Protein AF-A0A962P5U6-F1 (afdb_monomer_lite)

Sequence (66 aa):
MSRRAKKVKATSILPMAAAGGFLIGLGLGALMGSALVATLVGVVAGCALGYTIDRRNGVSYGRKPH

Structure (mmCIF, N/CA/C/O backbone):
data_AF-A0A962P5U6-F1
#
_entry.id   AF-A0A962P5U6-F1
#
loop_
_atom_site.group_PDB
_atom_site.id
_atom_site.type_symbol
_atom_site.label_atom_id
_atom_site.label_alt_id
_atom_site.label_comp_id
_atom_site.label_asym_id
_atom_site.label_entity_id
_atom_site.label_seq_id
_atom_site.pdbx_PDB_ins_code
_atom_site.Cartn_x
_atom_site.Cartn_y
_atom_site.Cartn_z
_atom_site.occupancy
_atom_site.B_iso_or_equiv
_atom_site.auth_seq_id
_atom_site.auth_comp_id
_atom_site.auth_asym_id
_atom_site.auth_atom_id
_atom_site.pdbx_PDB_model_num
ATOM 1 N N . MET A 1 1 ? -13.269 -6.786 36.330 1.00 35.34 1 MET A N 1
ATOM 2 C CA . MET A 1 1 ? -12.160 -6.480 35.396 1.00 35.34 1 MET A CA 1
ATOM 3 C C . MET A 1 1 ? -12.553 -5.257 34.569 1.00 35.34 1 MET A C 1
ATOM 5 O O . MET A 1 1 ? -13.404 -5.356 33.695 1.00 35.34 1 MET A O 1
ATOM 9 N N . SER A 1 2 ? -12.040 -4.077 34.927 1.00 40.62 2 SER A N 1
ATOM 10 C CA . SER A 1 2 ? -12.348 -2.810 34.251 1.00 40.62 2 SER A CA 1
ATOM 11 C C . SER A 1 2 ? -11.785 -2.845 32.828 1.00 40.62 2 SER A C 1
ATOM 13 O O . SER A 1 2 ? -10.567 -2.816 32.642 1.00 40.62 2 SER A O 1
ATOM 15 N N . ARG A 1 3 ? -12.656 -2.930 31.812 1.00 47.25 3 ARG A N 1
ATOM 16 C CA . ARG A 1 3 ? -12.284 -2.625 30.425 1.00 47.25 3 ARG A CA 1
ATOM 17 C C . ARG A 1 3 ? -12.005 -1.128 30.370 1.00 47.25 3 ARG A C 1
ATOM 19 O O . ARG A 1 3 ? -12.887 -0.339 30.045 1.00 47.25 3 ARG A O 1
ATOM 26 N N . ARG A 1 4 ? -10.779 -0.730 30.722 1.00 42.44 4 ARG A N 1
ATOM 27 C CA . ARG A 1 4 ? -10.233 0.575 30.349 1.00 42.44 4 ARG A CA 1
ATOM 28 C C . ARG A 1 4 ? -10.296 0.629 28.827 1.00 42.44 4 ARG A C 1
ATOM 30 O O . ARG A 1 4 ? -9.407 0.117 28.153 1.00 42.44 4 ARG A O 1
ATOM 37 N N . ALA A 1 5 ? -11.378 1.194 28.296 1.00 51.06 5 ALA A N 1
ATOM 38 C CA . ALA A 1 5 ? -11.441 1.666 26.930 1.00 51.06 5 ALA A CA 1
ATOM 39 C C . ALA A 1 5 ? -10.261 2.624 26.787 1.00 51.06 5 ALA A C 1
ATOM 41 O O . ALA A 1 5 ? -10.273 3.740 27.310 1.00 51.06 5 ALA A O 1
ATOM 42 N N . LYS A 1 6 ? -9.169 2.114 26.215 1.00 43.94 6 LYS A N 1
ATOM 43 C CA . LYS A 1 6 ? -7.954 2.870 25.962 1.00 43.94 6 LYS A CA 1
ATOM 44 C C . LYS A 1 6 ? -8.420 4.091 25.167 1.00 43.94 6 LYS A C 1
ATOM 46 O O . LYS A 1 6 ? -8.851 3.939 24.030 1.00 43.94 6 LYS A O 1
ATOM 51 N N . LYS A 1 7 ? -8.353 5.293 25.752 1.00 46.41 7 LYS A N 1
ATOM 52 C CA . LYS A 1 7 ? -8.494 6.579 25.042 1.00 46.41 7 LYS A CA 1
ATOM 53 C C . LYS A 1 7 ? -7.301 6.794 24.095 1.00 46.41 7 LYS A C 1
ATOM 55 O O . LYS A 1 7 ? -6.718 7.869 24.044 1.00 46.41 7 LYS A O 1
ATOM 60 N N . VAL A 1 8 ? -6.866 5.755 23.390 1.00 49.88 8 VAL A N 1
ATOM 61 C CA . VAL A 1 8 ? -5.928 5.903 22.288 1.00 49.88 8 VAL A CA 1
ATOM 62 C C . VAL A 1 8 ? -6.808 6.389 21.156 1.00 49.88 8 VAL A C 1
ATOM 64 O O . VAL A 1 8 ? -7.715 5.670 20.740 1.00 49.88 8 VAL A O 1
ATOM 67 N N . LYS A 1 9 ? -6.617 7.648 20.738 1.00 49.00 9 LYS A N 1
ATOM 68 C CA . LYS A 1 9 ? -7.187 8.140 19.479 1.00 49.00 9 LYS A CA 1
ATOM 69 C C . LYS A 1 9 ? -6.973 7.032 18.455 1.00 49.00 9 LYS A C 1
ATOM 71 O O . LYS A 1 9 ? -5.856 6.536 18.350 1.00 49.00 9 LYS A O 1
ATOM 76 N N . ALA A 1 10 ? -8.038 6.594 17.796 1.00 56.94 10 ALA A N 1
ATOM 77 C CA . ALA A 1 10 ? -7.956 5.555 16.787 1.00 56.94 10 ALA A CA 1
ATOM 78 C C . ALA A 1 10 ? -7.104 6.120 15.633 1.00 56.94 10 ALA A C 1
ATOM 80 O O . ALA A 1 10 ? -7.607 6.833 14.769 1.00 56.94 10 ALA A O 1
ATOM 81 N N . THR A 1 11 ? -5.783 5.947 15.720 1.00 64.19 11 THR A N 1
ATOM 82 C CA . THR A 1 11 ? -4.829 6.480 14.752 1.00 64.19 11 THR A CA 1
ATOM 83 C C . THR A 1 11 ? -4.912 5.580 13.541 1.00 64.19 11 THR A C 1
ATOM 85 O O . THR A 1 11 ? -4.503 4.424 13.607 1.00 64.19 11 THR A O 1
ATOM 88 N N . SER A 1 12 ? -5.488 6.101 12.464 1.00 70.06 12 SER A N 1
ATOM 89 C CA . SER A 1 12 ? -5.553 5.378 11.203 1.00 70.06 12 SER A CA 1
ATOM 90 C C . SER A 1 12 ? -4.143 5.149 10.659 1.00 70.06 12 SER A C 1
ATOM 92 O O . SER A 1 12 ? -3.375 6.092 10.472 1.00 70.06 12 SER A O 1
ATOM 94 N N . ILE A 1 13 ? -3.826 3.890 10.395 1.00 82.31 13 ILE A N 1
ATOM 95 C CA . ILE A 1 13 ? -2.610 3.409 9.746 1.00 82.31 13 ILE A CA 1
ATOM 96 C C . ILE A 1 13 ? -2.812 3.342 8.223 1.00 82.31 13 ILE A C 1
ATOM 98 O O . ILE A 1 13 ? -1.838 3.327 7.482 1.00 82.31 13 ILE A O 1
ATOM 102 N N . LEU A 1 14 ? -4.050 3.397 7.727 1.00 84.00 14 LEU A N 1
ATOM 103 C CA . LEU A 1 14 ? -4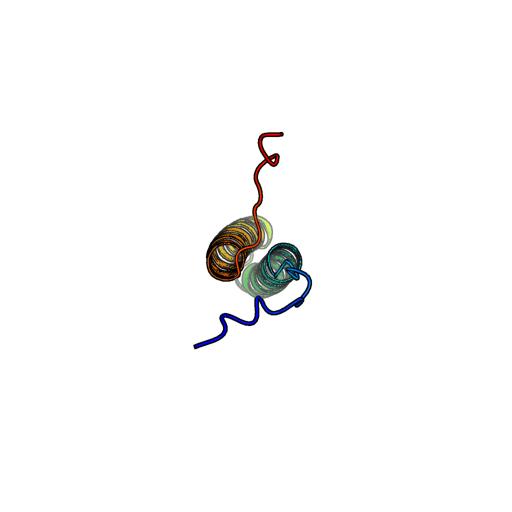.407 3.414 6.307 1.00 84.00 14 LEU A CA 1
ATOM 104 C C . LEU A 1 14 ? -3.624 4.424 5.453 1.00 84.00 14 LEU A C 1
ATOM 106 O O . LEU A 1 14 ? -3.054 3.987 4.455 1.00 84.00 14 LEU A O 1
ATOM 110 N N . PRO A 1 15 ? -3.511 5.723 5.801 1.00 83.62 15 PRO A N 1
ATOM 111 C CA . PRO A 1 15 ? -2.713 6.652 5.000 1.00 83.62 15 PRO A CA 1
ATOM 112 C C . PRO A 1 15 ? -1.220 6.292 5.006 1.00 83.62 15 PRO A C 1
ATOM 114 O O . PRO A 1 15 ? -0.552 6.436 3.986 1.00 83.62 15 PRO A O 1
ATOM 117 N N . MET A 1 16 ? -0.703 5.762 6.119 1.00 87.94 16 MET A N 1
ATOM 118 C CA . MET A 1 16 ? 0.682 5.284 6.219 1.00 87.94 16 MET A CA 1
ATOM 119 C C . MET A 1 16 ? 0.921 4.030 5.375 1.00 87.94 16 MET A C 1
ATOM 121 O O . MET A 1 16 ? 1.912 3.950 4.656 1.00 87.94 16 MET A O 1
ATOM 125 N N . ALA A 1 17 ? 0.002 3.069 5.411 1.00 87.62 17 ALA A N 1
ATOM 126 C CA . ALA A 1 17 ? 0.086 1.843 4.629 1.00 87.62 17 ALA A CA 1
ATOM 127 C C . ALA A 1 17 ? -0.085 2.114 3.125 1.00 87.62 17 ALA A C 1
ATOM 129 O O . ALA A 1 17 ? 0.614 1.511 2.316 1.00 87.62 17 ALA A O 1
ATOM 130 N N . ALA A 1 18 ? -0.947 3.063 2.746 1.00 87.06 18 ALA A N 1
ATOM 131 C CA . ALA A 1 18 ? -1.090 3.523 1.367 1.00 87.06 18 ALA A CA 1
ATOM 132 C C . ALA A 1 18 ? 0.186 4.217 0.862 1.00 87.06 18 ALA A C 1
ATOM 134 O O . ALA A 1 18 ? 0.654 3.913 -0.233 1.00 87.06 18 ALA A O 1
ATOM 135 N N . ALA A 1 19 ? 0.786 5.096 1.673 1.00 89.38 19 ALA A N 1
ATOM 136 C CA . ALA A 1 19 ? 2.056 5.745 1.345 1.00 89.38 19 ALA A CA 1
ATOM 137 C C . ALA A 1 19 ? 3.210 4.733 1.244 1.00 89.38 19 ALA A C 1
ATOM 139 O O . ALA A 1 19 ? 4.000 4.790 0.305 1.00 89.38 19 ALA A O 1
ATOM 140 N N . GLY A 1 20 ? 3.277 3.762 2.160 1.00 89.44 20 GLY A N 1
ATOM 141 C CA . GLY A 1 20 ? 4.243 2.664 2.094 1.00 89.44 20 GLY A CA 1
ATOM 142 C C . GLY A 1 20 ? 4.067 1.818 0.831 1.00 89.44 20 GLY A C 1
ATOM 143 O O . GLY A 1 20 ? 5.036 1.557 0.125 1.00 89.44 20 GLY A O 1
ATOM 144 N N . GLY A 1 21 ? 2.825 1.463 0.495 1.00 88.69 21 GLY A N 1
ATOM 145 C CA . GLY A 1 21 ? 2.485 0.751 -0.736 1.00 88.69 21 GLY A CA 1
ATOM 146 C C . GLY A 1 21 ? 2.854 1.522 -2.006 1.00 88.69 21 GLY A C 1
ATOM 147 O O . GLY A 1 21 ? 3.383 0.932 -2.944 1.00 88.69 21 GLY A O 1
ATOM 148 N N . PHE A 1 22 ? 2.648 2.842 -2.015 1.00 90.62 22 PHE A N 1
ATOM 149 C CA . PHE A 1 22 ? 3.074 3.725 -3.102 1.00 90.62 22 PHE A CA 1
ATOM 1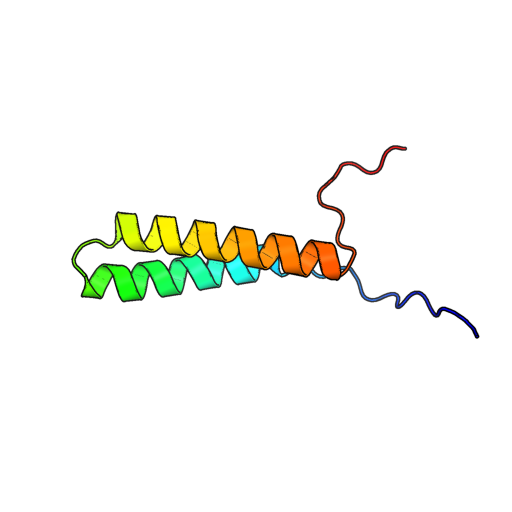50 C C . PHE A 1 22 ? 4.594 3.724 -3.275 1.00 90.62 22 PHE A C 1
ATOM 152 O O . PHE A 1 22 ? 5.082 3.482 -4.373 1.00 90.62 22 PHE A O 1
ATOM 159 N N . LEU A 1 23 ? 5.349 3.953 -2.198 1.00 91.31 23 LEU A N 1
ATOM 160 C CA . LEU A 1 23 ? 6.811 4.027 -2.255 1.00 91.31 23 LEU A CA 1
ATOM 161 C C . LEU A 1 23 ? 7.439 2.687 -2.654 1.00 91.31 23 LEU A C 1
ATOM 163 O O . LEU A 1 23 ? 8.335 2.656 -3.497 1.00 91.31 23 LEU A O 1
ATOM 167 N N . ILE A 1 24 ? 6.942 1.580 -2.094 1.00 89.81 24 ILE A N 1
ATOM 168 C CA . ILE A 1 24 ? 7.400 0.231 -2.447 1.00 89.81 24 ILE A CA 1
ATOM 169 C C . ILE A 1 24 ? 7.044 -0.082 -3.900 1.00 89.81 24 ILE A C 1
ATOM 171 O O . ILE A 1 24 ? 7.896 -0.556 -4.645 1.00 89.81 24 ILE A O 1
ATOM 175 N N . GLY A 1 25 ? 5.811 0.202 -4.321 1.00 88.50 25 GLY A N 1
ATOM 176 C CA . GLY A 1 25 ? 5.365 -0.055 -5.685 1.00 88.50 25 GLY A CA 1
ATOM 177 C C . GLY A 1 25 ? 6.099 0.794 -6.726 1.00 88.50 25 GLY A C 1
ATOM 178 O O . GLY A 1 25 ? 6.407 0.295 -7.805 1.00 88.50 25 GLY A O 1
ATOM 179 N N . LEU A 1 26 ? 6.461 2.032 -6.387 1.00 88.94 26 LEU A N 1
ATOM 180 C CA . LEU A 1 26 ? 7.248 2.910 -7.249 1.00 88.94 26 LEU A CA 1
ATOM 181 C C . LEU A 1 26 ? 8.710 2.457 -7.334 1.00 88.94 26 LEU A C 1
ATOM 183 O O . LEU A 1 26 ? 9.256 2.377 -8.431 1.00 88.94 26 LEU A O 1
ATOM 187 N N . GLY A 1 27 ? 9.324 2.087 -6.205 1.00 88.56 27 GLY A N 1
ATOM 188 C CA . GLY A 1 27 ? 10.686 1.548 -6.174 1.00 88.56 27 GLY A CA 1
ATOM 189 C C . GLY A 1 27 ? 10.809 0.212 -6.913 1.00 88.56 27 GLY A C 1
ATOM 190 O O . GLY A 1 27 ? 11.666 0.052 -7.781 1.00 88.56 27 GLY A O 1
ATOM 191 N N . LEU A 1 28 ? 9.909 -0.732 -6.631 1.00 86.94 28 LEU A N 1
ATOM 192 C CA . LEU A 1 28 ? 9.868 -2.037 -7.295 1.00 86.94 28 LEU A CA 1
ATOM 193 C C . LEU A 1 28 ? 9.492 -1.902 -8.778 1.00 86.94 28 LEU A C 1
ATOM 195 O O . LEU A 1 28 ? 10.040 -2.581 -9.643 1.00 86.94 28 LEU A O 1
ATOM 199 N N . GLY A 1 29 ? 8.578 -0.988 -9.088 1.00 86.50 29 GLY A N 1
ATOM 200 C CA . GLY A 1 29 ? 8.124 -0.727 -10.442 1.00 86.50 29 GLY A CA 1
ATOM 201 C C . GLY A 1 29 ? 9.166 -0.062 -11.334 1.00 86.50 29 GLY A C 1
ATOM 202 O O . GLY A 1 29 ? 9.236 -0.385 -12.520 1.00 86.50 29 GLY A O 1
ATOM 203 N N . ALA A 1 30 ? 10.002 0.816 -10.774 1.00 87.56 30 ALA A N 1
ATOM 204 C CA . ALA A 1 30 ? 11.157 1.376 -11.471 1.00 87.56 30 ALA A CA 1
ATOM 205 C C . ALA A 1 30 ? 12.169 0.282 -11.856 1.00 87.56 30 ALA A C 1
ATOM 207 O O . ALA A 1 30 ? 12.716 0.321 -12.954 1.00 87.56 30 ALA A O 1
ATOM 208 N N . LEU A 1 31 ? 12.355 -0.730 -10.998 1.00 88.25 31 LEU A N 1
ATOM 209 C CA . LEU A 1 31 ? 13.227 -1.880 -11.273 1.00 88.25 31 LEU A CA 1
ATOM 210 C C . LEU A 1 31 ? 12.647 -2.829 -12.336 1.00 88.25 31 LEU A C 1
ATOM 212 O O . LEU A 1 31 ? 13.392 -3.370 -13.145 1.00 88.25 31 LEU A O 1
ATOM 216 N N . MET A 1 32 ? 11.325 -3.020 -12.361 1.00 85.56 32 MET A N 1
ATOM 217 C CA . MET A 1 32 ? 10.644 -3.902 -13.325 1.00 85.56 32 MET A CA 1
ATOM 218 C C . MET A 1 32 ? 10.334 -3.233 -14.678 1.00 85.56 32 MET A C 1
ATOM 220 O O . MET A 1 32 ? 9.717 -3.858 -15.539 1.00 85.56 32 MET A O 1
ATOM 224 N N . GLY A 1 33 ? 10.676 -1.953 -14.865 1.00 87.06 33 GLY A N 1
ATOM 225 C CA . GLY A 1 33 ? 10.301 -1.182 -16.061 1.00 87.06 33 GLY A CA 1
ATOM 226 C C . GLY A 1 33 ? 8.791 -0.928 -16.195 1.00 87.06 3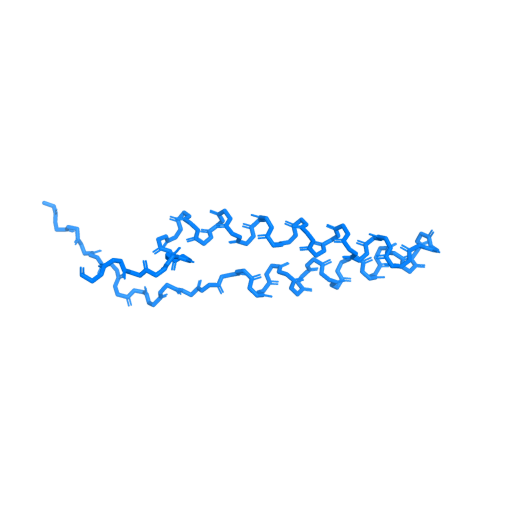3 GLY A C 1
ATOM 227 O O . GLY A 1 33 ? 8.326 -0.464 -17.230 1.00 87.06 33 GLY A O 1
ATOM 228 N N . SER A 1 34 ? 8.016 -1.228 -15.149 1.00 84.44 34 SER A N 1
ATOM 229 C CA . SER A 1 34 ? 6.552 -1.129 -15.104 1.00 84.44 34 SER A CA 1
ATOM 230 C C . SER A 1 34 ? 6.105 -0.382 -13.847 1.00 84.44 34 SER A C 1
ATOM 232 O O . SER A 1 34 ? 5.326 -0.884 -13.032 1.00 84.44 34 SER A O 1
ATOM 234 N N . ALA A 1 35 ? 6.614 0.846 -13.696 1.00 83.06 35 ALA A N 1
ATOM 235 C CA . ALA A 1 35 ? 6.386 1.709 -12.537 1.00 83.06 35 ALA A CA 1
ATOM 236 C C . ALA A 1 35 ? 4.900 1.893 -12.218 1.00 83.06 35 ALA A C 1
ATOM 238 O O . ALA A 1 35 ? 4.482 1.748 -11.073 1.00 83.06 35 ALA A O 1
ATOM 239 N N . LEU A 1 36 ? 4.087 2.146 -13.240 1.00 87.00 36 LEU A N 1
ATOM 240 C CA . LEU A 1 36 ? 2.672 2.475 -13.082 1.00 87.00 36 LEU A CA 1
ATOM 241 C C . LEU A 1 36 ? 1.862 1.297 -12.514 1.00 87.00 36 LEU A C 1
ATOM 243 O O . LEU A 1 36 ? 1.089 1.468 -11.572 1.00 87.00 36 LEU A O 1
ATOM 247 N N . VAL A 1 37 ? 2.095 0.089 -13.035 1.00 88.69 37 VAL A N 1
ATOM 248 C CA . VAL A 1 37 ? 1.382 -1.128 -12.620 1.00 88.69 37 VAL A CA 1
ATOM 249 C C . VAL A 1 37 ? 1.804 -1.554 -11.217 1.00 88.69 37 VAL A C 1
ATOM 251 O O . VAL A 1 37 ? 0.952 -1.794 -10.365 1.00 88.69 37 VAL A O 1
ATOM 254 N N . ALA A 1 38 ? 3.108 -1.591 -10.941 1.00 88.06 38 ALA A N 1
ATOM 255 C CA . ALA A 1 38 ? 3.609 -1.974 -9.624 1.00 88.06 38 ALA A CA 1
ATOM 256 C C . ALA A 1 38 ? 3.202 -0.967 -8.534 1.00 88.06 38 ALA A C 1
ATOM 258 O O . ALA A 1 38 ? 2.863 -1.373 -7.424 1.00 88.06 38 ALA A O 1
ATOM 259 N N . THR A 1 39 ? 3.150 0.332 -8.856 1.00 89.50 39 THR A N 1
ATOM 260 C CA . THR A 1 39 ? 2.663 1.366 -7.930 1.00 89.50 39 THR A CA 1
ATOM 261 C C . THR A 1 39 ? 1.177 1.194 -7.634 1.00 89.50 39 THR A C 1
ATOM 263 O O . THR A 1 39 ? 0.789 1.213 -6.469 1.00 89.50 39 THR A O 1
ATOM 266 N N . LEU A 1 40 ? 0.344 0.958 -8.654 1.00 90.38 40 LEU A N 1
ATOM 267 C CA . LEU A 1 40 ? -1.085 0.683 -8.462 1.00 90.38 40 LEU A CA 1
ATOM 268 C C . LEU A 1 40 ? -1.315 -0.540 -7.569 1.00 90.38 40 LEU A C 1
ATOM 270 O O . LEU A 1 40 ? -2.082 -0.468 -6.609 1.00 90.38 40 LEU A O 1
ATOM 274 N N . VAL A 1 41 ? -0.615 -1.643 -7.842 1.00 91.81 41 VAL A N 1
ATOM 275 C CA . VAL A 1 41 ? -0.717 -2.870 -7.040 1.00 91.81 41 VAL A CA 1
ATOM 276 C C . VAL A 1 41 ? -0.237 -2.629 -5.607 1.00 91.81 41 VAL A C 1
ATOM 278 O O . VAL A 1 41 ? -0.915 -3.028 -4.660 1.00 91.81 41 VAL A O 1
ATOM 281 N N . GLY A 1 42 ? 0.886 -1.928 -5.434 1.00 89.69 42 GLY A N 1
ATOM 282 C CA . GLY A 1 42 ? 1.434 -1.583 -4.125 1.00 89.69 42 GLY A CA 1
ATOM 283 C C . GLY A 1 42 ? 0.482 -0.724 -3.294 1.00 89.69 42 GLY A C 1
ATOM 284 O O . GLY A 1 42 ? 0.234 -1.034 -2.130 1.00 89.69 42 GLY A O 1
ATOM 285 N N . VAL A 1 43 ? -0.121 0.308 -3.892 1.00 91.12 43 VAL A N 1
ATOM 286 C CA . VAL A 1 43 ? -1.117 1.165 -3.227 1.00 91.12 43 VAL A CA 1
ATOM 287 C C . VAL A 1 43 ? -2.362 0.372 -2.838 1.00 91.12 43 VAL A C 1
ATOM 289 O O . VAL A 1 43 ? -2.824 0.495 -1.705 1.00 91.12 43 VAL A O 1
ATOM 292 N N . VAL A 1 44 ? -2.897 -0.467 -3.731 1.00 92.12 44 VAL A N 1
ATOM 293 C CA . VAL A 1 44 ? -4.083 -1.290 -3.437 1.00 92.12 44 VAL A CA 1
ATOM 294 C C . VAL A 1 44 ? -3.800 -2.267 -2.293 1.00 92.12 44 VAL A C 1
ATOM 296 O O . VAL A 1 44 ? -4.598 -2.362 -1.357 1.00 92.12 44 VAL A O 1
ATOM 299 N N . ALA A 1 45 ? -2.647 -2.93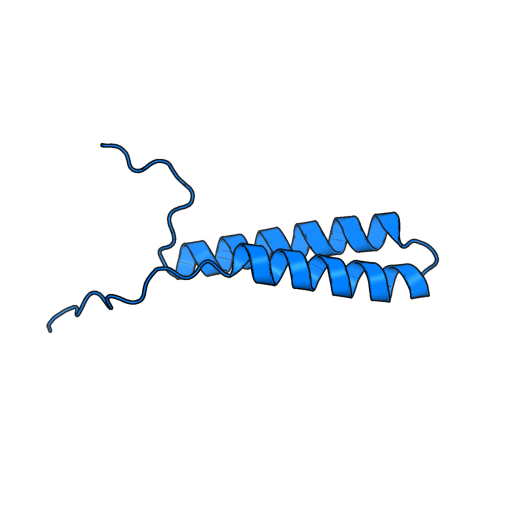9 -2.317 1.00 90.94 45 ALA A N 1
ATOM 300 C CA . ALA A 1 45 ? -2.223 -3.834 -1.244 1.00 90.94 45 ALA A CA 1
ATOM 301 C C . ALA A 1 45 ? -2.032 -3.083 0.087 1.00 90.94 45 ALA A C 1
ATOM 303 O O . ALA A 1 45 ? -2.514 -3.532 1.129 1.00 90.94 45 ALA A O 1
ATOM 304 N N . GLY A 1 46 ? -1.398 -1.907 0.049 1.00 89.12 46 GLY A N 1
ATOM 305 C CA . GLY A 1 46 ? -1.214 -1.032 1.206 1.00 89.12 46 GLY A CA 1
ATOM 306 C C . GLY A 1 46 ? -2.538 -0.563 1.811 1.00 89.12 46 GLY A C 1
ATOM 307 O O . GLY A 1 46 ? -2.736 -0.663 3.020 1.00 89.12 46 GLY A O 1
ATOM 308 N N . CYS A 1 47 ? -3.491 -0.136 0.98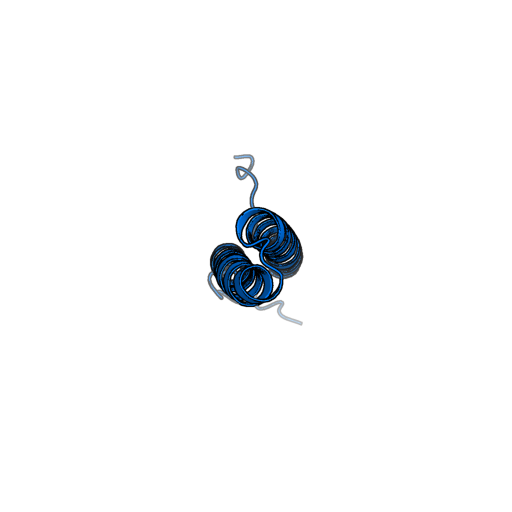0 1.00 87.31 47 CYS A N 1
ATOM 309 C CA . CYS A 1 47 ? -4.836 0.241 1.413 1.00 87.31 47 CYS A CA 1
ATOM 310 C C . CYS A 1 47 ? -5.595 -0.934 2.041 1.00 87.31 47 CYS A C 1
ATOM 312 O O . CYS A 1 47 ? -6.225 -0.758 3.083 1.00 87.31 47 CYS A O 1
ATOM 314 N N . ALA A 1 48 ? -5.524 -2.134 1.457 1.00 88.31 48 ALA A N 1
ATOM 315 C CA . ALA A 1 48 ? -6.181 -3.321 2.004 1.00 88.31 48 ALA A CA 1
ATOM 316 C C . ALA A 1 48 ? -5.611 -3.711 3.381 1.00 88.31 48 ALA A C 1
ATOM 318 O O . ALA A 1 48 ? -6.361 -3.963 4.330 1.00 88.31 48 ALA A O 1
ATOM 319 N N . LEU A 1 49 ? -4.283 -3.703 3.525 1.00 86.75 49 LEU A N 1
ATOM 320 C CA . LEU A 1 49 ? -3.615 -3.959 4.803 1.00 86.75 49 LEU A CA 1
ATOM 321 C C . LEU A 1 49 ? -3.950 -2.878 5.835 1.00 86.75 49 LEU A C 1
ATOM 323 O O . LEU A 1 49 ? -4.377 -3.197 6.941 1.00 86.75 49 LEU A O 1
ATOM 327 N N . GLY A 1 50 ? -3.849 -1.605 5.458 1.00 84.94 50 GLY A N 1
ATOM 328 C CA . GLY A 1 50 ? -4.210 -0.483 6.319 1.00 84.94 50 GLY A CA 1
ATOM 329 C C . GLY A 1 50 ? -5.660 -0.553 6.797 1.00 84.94 50 GLY A C 1
ATOM 330 O O . GLY A 1 50 ? -5.923 -0.417 7.987 1.00 84.94 50 GLY A O 1
ATOM 331 N N . TYR A 1 51 ? -6.596 -0.870 5.898 1.00 83.75 51 TYR A N 1
ATOM 332 C CA . TYR A 1 51 ? -8.013 -1.031 6.226 1.00 83.75 51 TYR A CA 1
ATOM 333 C C . TYR A 1 51 ? -8.268 -2.184 7.202 1.00 83.75 51 TYR A C 1
ATOM 335 O O . TYR A 1 51 ? -9.040 -2.037 8.152 1.00 83.75 51 TYR A O 1
ATOM 343 N N . THR A 1 52 ? -7.627 -3.339 6.998 1.00 82.69 52 THR A N 1
ATOM 344 C CA . THR A 1 52 ? -7.803 -4.497 7.892 1.00 82.69 52 THR A CA 1
ATOM 345 C C . THR A 1 52 ? -7.206 -4.254 9.276 1.00 82.69 52 THR A C 1
ATOM 347 O O . THR A 1 52 ? -7.824 -4.627 10.276 1.00 82.69 52 THR A O 1
ATOM 350 N N . ILE A 1 53 ? -6.049 -3.593 9.354 1.00 82.94 53 ILE A N 1
ATOM 351 C CA . ILE A 1 53 ? -5.411 -3.207 10.617 1.00 82.94 53 ILE A CA 1
ATOM 352 C C . ILE A 1 53 ? -6.266 -2.171 11.347 1.00 82.94 53 ILE A C 1
ATOM 354 O O . ILE A 1 53 ? -6.549 -2.327 12.535 1.00 82.94 53 ILE A O 1
ATOM 358 N N . ASP A 1 54 ? -6.750 -1.158 10.637 1.00 80.94 54 ASP A N 1
ATOM 359 C CA . ASP A 1 54 ? -7.549 -0.101 11.240 1.00 80.94 54 ASP A CA 1
ATOM 360 C C . ASP A 1 54 ? -8.923 -0.609 11.705 1.00 80.94 54 ASP A C 1
ATOM 362 O O . ASP A 1 54 ? -9.369 -0.249 12.798 1.00 80.94 54 ASP A O 1
ATOM 366 N N . ARG A 1 55 ? -9.540 -1.559 10.980 1.00 77.06 55 ARG A N 1
ATOM 367 C CA . ARG A 1 55 ? -10.715 -2.301 11.475 1.00 77.06 55 ARG A CA 1
ATOM 368 C C . ARG A 1 55 ? -10.418 -3.064 12.764 1.00 77.06 55 ARG A C 1
ATOM 370 O O . ARG A 1 55 ?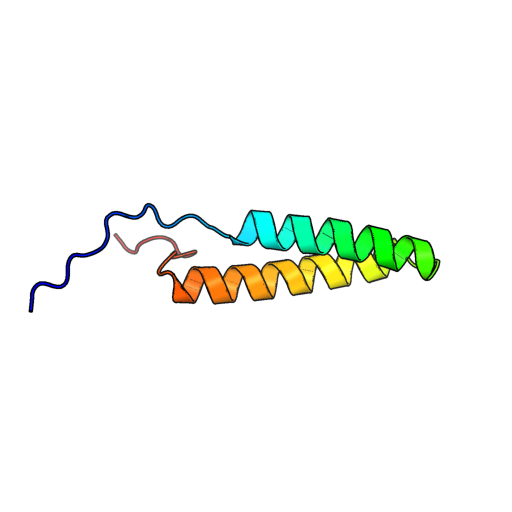 -11.231 -3.027 13.686 1.00 77.06 55 ARG A O 1
ATOM 377 N N . ARG A 1 56 ? -9.280 -3.765 12.844 1.00 76.44 56 ARG A N 1
ATOM 378 C CA . ARG A 1 56 ? -8.871 -4.501 14.058 1.00 76.44 56 ARG A CA 1
ATOM 379 C C . ARG A 1 56 ? -8.614 -3.560 15.238 1.00 76.44 56 ARG A C 1
ATOM 381 O O . ARG A 1 56 ? -8.898 -3.927 16.373 1.00 76.44 56 ARG A O 1
ATOM 388 N N . ASN A 1 57 ? -8.150 -2.342 14.965 1.00 71.88 57 ASN A N 1
ATOM 389 C CA . ASN A 1 57 ? -7.897 -1.302 15.964 1.00 71.88 57 ASN A CA 1
ATOM 390 C C . ASN A 1 57 ? -9.153 -0.509 16.374 1.00 71.88 57 ASN A C 1
ATOM 392 O O . ASN A 1 57 ? -9.058 0.403 17.196 1.00 71.88 57 ASN A O 1
ATOM 396 N N . GLY A 1 58 ? -10.332 -0.842 15.836 1.00 68.00 58 GLY A N 1
ATOM 397 C CA . GLY A 1 58 ? -11.588 -0.166 16.167 1.00 68.00 58 GLY A CA 1
ATOM 398 C C . GLY A 1 58 ? -11.754 1.207 15.509 1.00 68.00 58 GLY A C 1
ATOM 399 O O . GLY A 1 58 ? -12.603 1.990 15.937 1.00 68.00 58 GLY A O 1
ATOM 400 N N . VAL A 1 59 ? -10.968 1.513 14.472 1.00 69.06 59 VAL A N 1
ATOM 401 C CA . VAL A 1 59 ? -11.180 2.695 13.633 1.00 69.06 59 VAL A CA 1
ATOM 402 C C . VAL A 1 59 ? -12.374 2.402 12.718 1.00 69.06 59 VAL A C 1
ATOM 404 O O . VAL A 1 59 ? -12.321 1.529 11.851 1.00 69.06 59 VAL A O 1
ATOM 407 N N . SER A 1 60 ? -13.489 3.104 12.926 1.00 62.84 60 SER A N 1
ATOM 408 C CA . SER A 1 60 ? -14.667 2.966 12.065 1.00 62.84 60 SER A CA 1
ATOM 409 C C . SER A 1 60 ? -14.544 3.890 10.854 1.00 62.84 60 SER A C 1
ATOM 411 O O . SER A 1 60 ? -14.590 5.108 11.007 1.00 62.84 60 SER A O 1
ATOM 413 N N . TYR A 1 61 ? -14.446 3.314 9.653 1.00 64.62 61 TYR A N 1
ATOM 414 C CA . TYR A 1 61 ? -14.520 4.044 8.372 1.00 64.62 61 TYR A CA 1
ATOM 415 C C . TYR A 1 61 ? -15.954 4.274 7.880 1.00 64.62 61 TYR A C 1
ATOM 417 O O . TYR A 1 61 ? -16.161 4.664 6.735 1.00 64.62 61 TYR A O 1
ATOM 425 N N . GLY A 1 62 ? -16.957 4.019 8.721 1.00 57.12 62 GLY A N 1
ATOM 426 C CA . GLY A 1 62 ? -18.356 4.321 8.425 1.00 57.12 62 GLY A CA 1
ATOM 427 C C . GLY A 1 62 ? -18.813 5.618 9.090 1.00 57.12 62 GLY A C 1
ATOM 428 O O . GLY A 1 62 ? -18.327 5.971 10.168 1.00 57.12 62 GLY A O 1
ATOM 429 N N . ARG A 1 63 ? -19.810 6.291 8.492 1.00 50.44 63 ARG A N 1
ATOM 430 C CA . ARG A 1 63 ? -20.639 7.265 9.223 1.00 50.44 63 ARG A CA 1
ATOM 431 C C . ARG A 1 63 ? -21.122 6.582 10.502 1.00 50.44 63 ARG A C 1
ATOM 433 O O . ARG A 1 63 ? -21.726 5.515 10.423 1.00 50.44 63 ARG A O 1
ATOM 440 N N . LYS A 1 64 ? -20.851 7.179 11.667 1.00 51.19 64 LYS A N 1
ATOM 441 C CA . LYS A 1 64 ? -21.545 6.788 12.897 1.00 51.19 64 LYS A CA 1
ATOM 442 C C . LYS A 1 64 ? -23.047 6.917 12.610 1.00 51.19 64 LYS A C 1
ATOM 444 O O . LYS A 1 64 ? -23.451 8.021 12.239 1.00 51.19 64 LYS A O 1
ATOM 449 N N . PRO A 1 65 ? -23.852 5.846 12.709 1.00 50.31 65 PRO A N 1
ATOM 450 C CA . PRO A 1 65 ? -25.288 6.034 12.781 1.00 50.31 65 PRO A CA 1
ATOM 451 C C . PRO A 1 65 ? -25.540 6.843 14.056 1.00 50.31 65 PRO A C 1
ATOM 453 O O . PRO A 1 65 ? -25.042 6.483 15.127 1.00 50.31 65 PRO A O 1
ATOM 456 N N . HIS A 1 66 ? -26.146 8.011 13.865 1.00 49.16 66 HIS A N 1
ATOM 457 C CA . HIS A 1 66 ? -26.543 8.923 14.929 1.00 49.16 66 HIS A CA 1
ATOM 458 C C . HIS A 1 66 ? -27.645 8.301 15.782 1.00 49.16 66 HIS A C 1
ATOM 460 O O . HIS A 1 66 ? -28.466 7.553 15.202 1.00 49.16 66 HIS A O 1
#

Radius of gyration: 15.96 Å; chains: 1; bounding box: 40×15×52 Å

pLDDT: mean 76.04, std 16.79, range [35.34, 92.12]

Secondary structure (DSSP, 8-state):
-------------HHHHHHHHHHHHHHHHHHTT-HHHHHHHHHHHHHHHHHHHHHHTT---SPPP-

Foldseek 3Di:
DDPPPPPPPLDQCQVVLLVQLQVQQQVVCVVVVRSPVSNVVSNVVSNVVSVVVSVVSVNDPDDDPD